Protein AF-A0A1I4SLC8-F1 (afdb_monomer_lite)

Sequence (78 aa):
MSTEPARSPEASTAQVETRPATSAELPTAPCSVVWSGGHSYVLEGSAGARWAGVDDRGRARFLTDAELRRRGWSRTRA

Foldseek 3Di:
DDDDDDDDPPPPPVPPPPDVPPCPPDPDDDWDWDDFPNWIFTWDDPVQTWTWTADPVRDIDTHDPVRCVVRVDDPDDD

Secondary structure (DSSP, 8-state):
---PPP--------------------SS----EEEETTEEEEEE-SSS-EEEEE-TTS-EEEE-HHHHHHTT--SS--

pLDDT: mean 76.46, std 16.87, range [44.28, 95.69]

Radius of gyration: 20.77 Å; chains: 1; bounding box: 74×37×35 Å

Structure (mmCIF, N/CA/C/O backbone):
data_AF-A0A1I4SLC8-F1
#
_entry.id   AF-A0A1I4SLC8-F1
#
loop_
_atom_site.group_PDB
_atom_site.id
_atom_site.type_symbol
_atom_site.label_atom_id
_atom_site.label_alt_id
_atom_site.label_comp_id
_atom_site.label_asym_id
_atom_site.label_entity_id
_atom_site.label_seq_id
_atom_site.pdbx_PDB_ins_code
_atom_site.Cartn_x
_atom_site.Cartn_y
_atom_site.Cartn_z
_atom_site.occupancy
_atom_site.B_iso_or_equiv
_atom_site.auth_seq_id
_atom_site.auth_comp_id
_atom_site.auth_asym_id
_atom_site.auth_atom_id
_atom_site.pdbx_PDB_model_num
ATOM 1 N N . MET A 1 1 ? -58.413 -3.069 -0.064 1.00 44.28 1 MET A N 1
ATOM 2 C CA . MET A 1 1 ? -57.359 -3.938 -0.626 1.00 44.28 1 MET A CA 1
ATOM 3 C C . MET A 1 1 ? -56.097 -3.111 -0.757 1.00 44.28 1 MET A C 1
ATOM 5 O O . MET A 1 1 ? -56.156 -2.028 -1.322 1.00 44.28 1 MET A O 1
ATOM 9 N N . SER A 1 2 ? -55.028 -3.591 -0.131 1.00 51.16 2 SER A N 1
ATOM 10 C CA . SER A 1 2 ? -53.693 -2.997 -0.048 1.00 51.16 2 SER A CA 1
ATOM 11 C C . SER A 1 2 ? -52.983 -2.924 -1.401 1.00 51.16 2 SER A C 1
ATOM 13 O O . SER A 1 2 ? -53.193 -3.802 -2.235 1.00 51.16 2 SER A O 1
ATOM 15 N N . THR A 1 3 ? -52.113 -1.924 -1.570 1.00 51.94 3 THR A N 1
ATOM 16 C CA . THR A 1 3 ? -50.695 -2.106 -1.946 1.00 51.94 3 THR A CA 1
ATOM 17 C C . THR A 1 3 ? -50.013 -0.740 -2.064 1.00 51.94 3 THR A C 1
ATOM 19 O O . THR A 1 3 ? -50.341 0.069 -2.926 1.00 51.94 3 THR A O 1
ATOM 22 N N . GLU A 1 4 ? -49.055 -0.510 -1.171 1.00 51.84 4 GLU A N 1
ATOM 23 C CA . GLU A 1 4 ? -47.974 0.466 -1.300 1.00 51.84 4 GLU A CA 1
ATOM 24 C C . GLU A 1 4 ? -46.840 -0.212 -2.093 1.00 51.84 4 GLU A C 1
ATOM 26 O O . GLU A 1 4 ? -46.457 -1.328 -1.730 1.00 51.84 4 GLU A O 1
ATOM 31 N N . PRO A 1 5 ? -46.280 0.387 -3.159 1.00 59.16 5 PRO A N 1
ATOM 32 C CA . PRO A 1 5 ? -44.975 -0.013 -3.646 1.00 59.16 5 PRO A CA 1
ATOM 33 C C . PRO A 1 5 ? -43.899 0.788 -2.911 1.00 59.16 5 PRO A C 1
ATOM 35 O O . PRO A 1 5 ? -43.836 2.016 -2.952 1.00 59.16 5 PRO A O 1
ATOM 38 N N . ALA A 1 6 ? -43.073 0.019 -2.215 1.00 47.97 6 ALA A N 1
ATOM 39 C CA . ALA A 1 6 ? -42.015 0.446 -1.334 1.00 47.97 6 ALA A CA 1
ATOM 40 C C . ALA A 1 6 ? -40.759 0.924 -2.082 1.00 47.97 6 ALA A C 1
ATOM 42 O O . ALA A 1 6 ? -40.326 0.326 -3.064 1.00 47.97 6 ALA A O 1
ATOM 43 N N . ARG A 1 7 ? -40.130 1.921 -1.452 1.00 52.72 7 ARG A N 1
ATOM 44 C CA . ARG A 1 7 ? -38.682 2.164 -1.342 1.00 52.72 7 ARG A CA 1
ATOM 45 C C . ARG A 1 7 ? -37.902 2.452 -2.625 1.00 52.72 7 ARG A C 1
ATOM 47 O O . ARG A 1 7 ? -37.329 1.575 -3.266 1.00 52.72 7 ARG A O 1
ATOM 54 N N . SER A 1 8 ? -37.731 3.753 -2.843 1.00 55.62 8 SER A N 1
ATOM 55 C CA . SER A 1 8 ? -36.534 4.359 -3.422 1.00 55.62 8 SER A CA 1
ATOM 56 C C . SER A 1 8 ? -35.249 3.727 -2.857 1.00 55.62 8 SER A C 1
ATOM 58 O O . SER A 1 8 ? -35.137 3.585 -1.635 1.00 55.62 8 SER A O 1
ATOM 60 N N . PRO A 1 9 ? -34.243 3.398 -3.686 1.00 55.34 9 PRO A N 1
ATOM 61 C CA . PRO A 1 9 ? -32.894 3.194 -3.196 1.00 55.34 9 PRO A CA 1
ATOM 62 C C . PRO A 1 9 ? -32.304 4.576 -2.916 1.00 55.34 9 PRO A C 1
ATOM 64 O O . PRO A 1 9 ? -31.742 5.220 -3.800 1.00 55.34 9 PRO A O 1
ATOM 67 N N . GLU A 1 10 ? -32.449 5.061 -1.686 1.00 48.38 10 GLU A N 1
ATOM 68 C CA . GLU A 1 10 ? -31.582 6.132 -1.212 1.00 48.38 10 GLU A CA 1
ATOM 69 C C . GLU A 1 10 ? -30.177 5.541 -1.141 1.00 48.38 10 GLU A C 1
ATOM 71 O O . GLU A 1 10 ? -29.805 4.843 -0.196 1.00 48.38 10 GLU A O 1
ATOM 76 N N . ALA A 1 11 ? -29.422 5.749 -2.221 1.00 51.03 11 ALA A N 1
ATOM 77 C CA . ALA A 1 11 ? -27.989 5.581 -2.238 1.00 51.03 11 ALA A CA 1
ATOM 78 C C . ALA A 1 11 ? -27.452 6.441 -1.097 1.00 51.03 11 ALA A C 1
ATOM 80 O O . ALA A 1 11 ? -27.338 7.662 -1.223 1.00 51.03 11 ALA A O 1
ATOM 81 N N . SER A 1 12 ? -27.193 5.787 0.037 1.00 54.88 12 SER A N 1
ATOM 82 C CA . SER A 1 12 ? -26.532 6.368 1.192 1.00 54.88 12 SER A CA 1
ATOM 83 C C . SER A 1 12 ? -25.109 6.685 0.757 1.00 54.88 12 SER A C 1
ATOM 85 O O . SER A 1 12 ? -24.162 5.925 0.945 1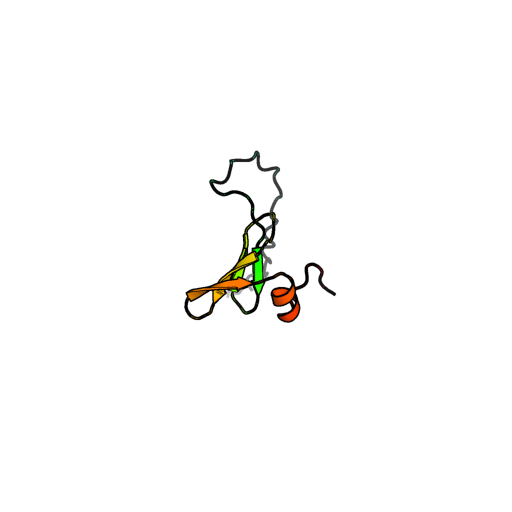.00 54.88 12 SER A O 1
ATOM 87 N N . THR A 1 13 ? -24.987 7.806 0.057 1.00 54.31 13 THR A N 1
ATOM 88 C CA . THR A 1 13 ? -23.726 8.470 -0.177 1.00 54.31 13 THR A CA 1
ATOM 89 C C . THR A 1 13 ? -23.375 8.999 1.193 1.00 54.31 13 THR A C 1
ATOM 91 O O . THR A 1 13 ? -23.852 10.058 1.594 1.00 54.31 13 THR A O 1
ATOM 94 N N . ALA A 1 14 ? -22.646 8.191 1.963 1.00 57.62 14 ALA A N 1
ATOM 95 C CA . ALA A 1 14 ? -22.047 8.628 3.203 1.00 57.62 14 ALA A CA 1
ATOM 96 C C . ALA A 1 14 ? -21.145 9.810 2.842 1.00 57.62 14 ALA A C 1
ATOM 98 O O . ALA A 1 14 ? -20.016 9.639 2.382 1.00 57.62 14 ALA A O 1
ATOM 99 N N . GLN A 1 15 ? -21.692 11.019 2.963 1.00 50.88 15 GLN A N 1
ATOM 100 C CA . GLN A 1 15 ? -20.921 12.242 2.972 1.00 50.88 15 GLN A CA 1
ATOM 101 C C . GLN A 1 15 ? -19.976 12.096 4.155 1.00 50.88 15 GLN A C 1
ATOM 103 O O . GLN A 1 15 ? -20.373 12.221 5.312 1.00 50.88 15 GLN A O 1
ATOM 108 N N . VAL A 1 16 ? -18.722 11.764 3.860 1.00 59.19 16 VAL A N 1
ATOM 109 C CA . VAL A 1 16 ? -17.646 11.914 4.826 1.00 59.19 16 VAL A CA 1
ATOM 110 C C . VAL A 1 16 ? -17.488 13.416 4.992 1.00 59.19 16 VAL A C 1
ATOM 112 O O . VAL A 1 16 ? -16.823 14.086 4.206 1.00 59.19 16 VAL A O 1
ATOM 115 N N . GLU A 1 17 ? -18.216 13.957 5.961 1.00 50.53 17 GLU A N 1
ATOM 116 C CA . GLU A 1 17 ? -18.060 15.322 6.423 1.00 50.53 17 GLU A CA 1
ATOM 117 C C . GLU A 1 17 ? -16.617 15.453 6.910 1.00 50.53 17 GLU A C 1
ATOM 119 O O . GLU A 1 17 ? -16.258 14.939 7.972 1.00 50.53 17 GLU A O 1
ATOM 124 N N . THR A 1 18 ? -15.761 16.082 6.100 1.00 60.09 18 THR A N 1
ATOM 125 C CA . THR A 1 18 ? -14.393 16.439 6.482 1.00 60.09 18 THR A CA 1
ATOM 126 C C . THR A 1 18 ? -14.475 17.523 7.549 1.00 60.09 18 THR A C 1
ATOM 128 O O . THR A 1 18 ? -14.275 18.708 7.292 1.00 60.09 18 THR A O 1
ATOM 131 N N . ARG A 1 19 ? -14.814 17.120 8.773 1.00 56.91 19 ARG A N 1
ATOM 132 C CA . ARG A 1 19 ? -14.606 17.949 9.951 1.00 56.91 19 ARG A CA 1
ATOM 133 C C . ARG A 1 19 ? -13.097 18.107 10.108 1.00 56.91 19 ARG A C 1
ATOM 135 O O . ARG A 1 19 ? -12.392 17.100 9.994 1.00 56.91 19 ARG A O 1
ATOM 142 N N . PRO A 1 20 ? -12.573 19.315 10.371 1.00 56.84 20 PRO A N 1
ATOM 143 C CA . PRO A 1 20 ? -11.202 19.442 10.824 1.00 56.84 20 PRO A CA 1
ATOM 144 C C . PRO A 1 20 ? -11.129 18.709 12.163 1.00 56.84 20 PRO A C 1
ATOM 146 O O . PRO A 1 20 ? -11.562 19.219 13.195 1.00 56.84 20 PRO A O 1
ATOM 149 N N . ALA A 1 21 ? -10.676 17.459 12.122 1.00 60.69 21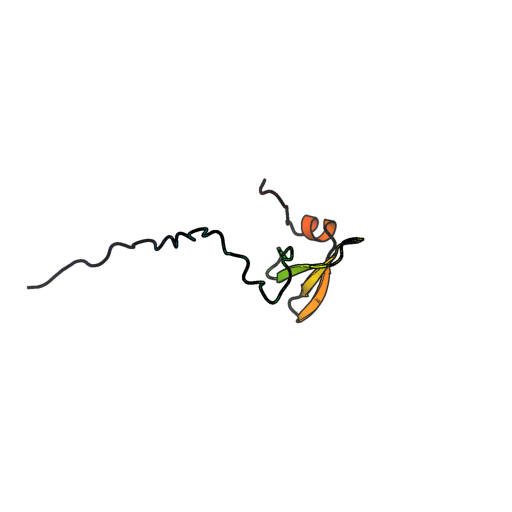 ALA A N 1
ATOM 150 C CA . ALA A 1 21 ? -10.394 16.697 13.314 1.00 60.69 21 ALA A CA 1
ATOM 151 C C . ALA A 1 21 ? -9.278 17.459 14.025 1.00 60.69 21 ALA A C 1
ATOM 153 O O . ALA A 1 21 ? -8.141 17.485 13.559 1.00 60.69 21 ALA A O 1
ATOM 154 N N . THR A 1 22 ? -9.607 18.119 15.135 1.00 59.06 22 THR A N 1
ATOM 155 C CA . THR A 1 22 ? -8.620 18.385 16.179 1.00 59.06 22 THR A CA 1
ATOM 156 C C . THR A 1 22 ? -7.917 17.062 16.406 1.00 59.06 22 THR A C 1
ATOM 158 O O . THR A 1 22 ? -8.601 16.100 16.757 1.00 59.06 22 THR A O 1
ATOM 161 N N . SER A 1 23 ? -6.626 17.000 16.078 1.00 62.75 23 SER A N 1
ATOM 162 C CA . SER A 1 23 ? -5.800 15.798 16.035 1.00 62.75 23 SER A CA 1
ATOM 163 C C . SER A 1 23 ? -5.842 15.074 17.379 1.00 62.75 23 SER A C 1
ATOM 165 O O . SER A 1 23 ? -4.948 15.225 18.202 1.00 62.75 23 SER A O 1
ATOM 167 N N . ALA A 1 24 ? -6.900 14.307 17.633 1.00 61.97 24 ALA A N 1
ATOM 168 C CA . ALA A 1 24 ? -6.870 13.234 18.596 1.00 61.97 24 ALA A CA 1
ATOM 169 C C . ALA A 1 24 ? -5.804 12.309 18.031 1.00 61.97 24 ALA A C 1
ATOM 171 O O . ALA A 1 24 ? -6.015 11.689 16.987 1.00 61.97 24 ALA A O 1
ATOM 172 N N . GLU A 1 25 ? -4.614 12.395 18.619 1.00 65.31 25 GLU A N 1
ATOM 173 C CA . GLU A 1 25 ? -3.422 11.714 18.153 1.00 65.31 25 GLU A CA 1
ATOM 174 C C . GLU A 1 25 ? -3.783 10.235 18.092 1.00 65.31 25 GLU A C 1
ATOM 176 O O . GLU A 1 25 ? -3.993 9.579 19.115 1.00 65.31 25 GLU A O 1
ATOM 181 N N . LEU A 1 26 ? -4.001 9.736 16.873 1.00 69.12 26 LEU A N 1
ATOM 182 C CA . LEU A 1 26 ? -4.217 8.317 16.687 1.00 69.12 26 LEU A CA 1
ATOM 183 C C . LEU A 1 26 ? -2.986 7.638 17.287 1.00 69.12 26 LEU A C 1
ATOM 185 O O . LEU A 1 26 ? -1.873 8.132 17.088 1.00 69.12 26 LEU A O 1
ATOM 189 N N . PRO A 1 27 ? -3.140 6.501 17.982 1.00 77.31 27 PRO A N 1
ATOM 190 C CA . PRO A 1 27 ? -2.016 5.813 18.622 1.00 77.31 27 PRO A CA 1
ATOM 191 C C . PRO A 1 27 ? -0.978 5.281 17.609 1.00 77.31 27 PRO A C 1
ATOM 193 O O . PRO A 1 27 ? -0.068 4.542 17.970 1.00 77.31 27 PRO A O 1
ATOM 196 N N . THR A 1 28 ? -1.127 5.625 16.329 1.00 79.19 28 THR A N 1
ATOM 197 C CA . THR A 1 28 ? -0.322 5.213 15.190 1.00 79.19 28 THR A CA 1
ATOM 198 C C . THR A 1 28 ? 0.056 6.433 14.358 1.00 79.19 28 THR A C 1
ATOM 200 O O . THR A 1 28 ? -0.801 7.257 14.030 1.00 79.19 28 THR A O 1
ATOM 203 N N . ALA A 1 29 ? 1.316 6.506 13.934 1.00 81.56 29 ALA A N 1
ATOM 204 C CA . ALA A 1 29 ? 1.758 7.511 12.976 1.00 81.56 29 ALA A CA 1
ATOM 205 C C . ALA A 1 29 ? 1.092 7.298 11.596 1.00 81.56 29 ALA A C 1
ATOM 207 O O . ALA A 1 29 ? 0.905 6.150 11.178 1.00 81.56 29 ALA A O 1
ATOM 208 N N . PRO A 1 30 ? 0.767 8.371 10.850 1.00 82.94 30 PRO A N 1
ATOM 209 C CA . PRO A 1 30 ? 0.334 8.254 9.462 1.00 82.94 30 PRO A CA 1
ATOM 210 C C . PRO A 1 30 ? 1.383 7.529 8.612 1.00 82.94 30 PRO A C 1
ATOM 212 O O . PRO A 1 30 ? 2.575 7.824 8.697 1.00 82.94 30 PRO A O 1
ATOM 215 N N . CYS A 1 31 ? 0.944 6.612 7.752 1.00 86.12 31 CYS A N 1
ATOM 216 C CA . CYS A 1 31 ? 1.818 5.878 6.840 1.00 86.12 31 CYS A CA 1
ATOM 217 C C . CYS A 1 31 ? 1.205 5.784 5.437 1.00 86.12 31 CYS A C 1
ATOM 219 O O . CYS A 1 31 ? -0.006 5.901 5.251 1.00 86.12 31 CYS A O 1
ATOM 221 N N . SER A 1 32 ? 2.059 5.606 4.426 1.00 89.56 32 SER A N 1
ATOM 222 C CA . SER A 1 32 ? 1.603 5.360 3.054 1.00 89.56 32 SER A CA 1
ATOM 223 C C . SER A 1 32 ? 1.308 3.877 2.871 1.00 89.56 32 SER A C 1
ATOM 225 O O . SER A 1 32 ? 2.134 3.043 3.236 1.00 89.56 32 SER A O 1
ATOM 227 N N . VAL A 1 33 ? 0.162 3.552 2.273 1.00 91.75 33 VAL A N 1
ATOM 228 C CA . VAL A 1 33 ? -0.270 2.171 2.013 1.00 91.75 33 VAL A CA 1
ATOM 229 C C . VAL A 1 33 ? -0.706 2.030 0.558 1.00 91.75 33 VAL A C 1
ATOM 231 O O . VAL A 1 33 ? -1.331 2.933 0.001 1.00 91.75 33 VAL A O 1
ATOM 234 N N . VAL A 1 34 ? -0.391 0.894 -0.059 1.00 92.69 34 VAL A N 1
ATOM 235 C CA . VAL A 1 34 ? -0.831 0.525 -1.411 1.00 92.69 34 VAL A CA 1
ATOM 236 C C . VAL A 1 34 ? -1.436 -0.871 -1.423 1.00 92.69 34 VAL A C 1
ATOM 238 O O . VAL A 1 34 ? -1.112 -1.706 -0.583 1.00 92.69 34 VAL A O 1
ATOM 241 N N . TRP A 1 35 ? -2.287 -1.133 -2.412 1.00 90.75 35 TRP A N 1
ATOM 242 C CA . TRP A 1 35 ? -2.881 -2.444 -2.654 1.00 90.75 35 TRP A CA 1
ATOM 243 C C . TRP A 1 35 ? -2.362 -3.007 -3.972 1.00 90.75 35 TRP A C 1
ATOM 245 O O . TRP A 1 35 ? -2.395 -2.330 -5.000 1.00 90.75 35 TRP A O 1
ATOM 255 N N . SER A 1 36 ? -1.872 -4.243 -3.951 1.00 89.88 36 SER A N 1
ATOM 256 C CA . SER A 1 36 ? -1.371 -4.922 -5.145 1.00 89.88 36 SER A CA 1
ATOM 257 C C . SER A 1 36 ? -1.619 -6.421 -5.047 1.00 89.88 36 SER A C 1
ATOM 259 O O . SER A 1 36 ? -1.259 -7.047 -4.053 1.00 89.88 36 SER A O 1
ATOM 261 N N . GLY A 1 37 ? -2.239 -7.002 -6.077 1.00 86.69 3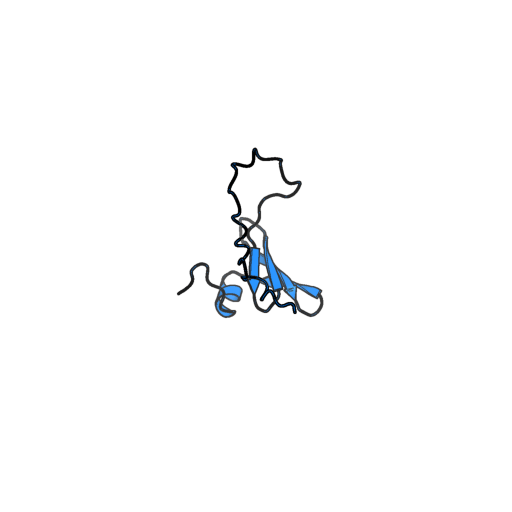7 GLY A N 1
ATOM 262 C CA . GLY A 1 37 ? -2.491 -8.446 -6.137 1.00 86.69 37 GLY A CA 1
ATOM 263 C C . GLY A 1 37 ? -3.315 -8.994 -4.966 1.00 86.69 37 GLY A C 1
ATOM 264 O O . GLY A 1 37 ? -3.089 -10.126 -4.571 1.00 86.69 37 GLY A O 1
ATOM 265 N N . GLY A 1 38 ? -4.214 -8.191 -4.385 1.00 90.69 38 GLY A N 1
ATOM 266 C CA . GLY A 1 38 ? -5.029 -8.584 -3.227 1.00 90.69 38 GLY A CA 1
ATOM 267 C C . GLY A 1 38 ? -4.393 -8.322 -1.857 1.00 90.69 38 GLY A C 1
ATOM 268 O O . GLY A 1 38 ? -5.054 -8.532 -0.847 1.00 90.69 38 GLY A O 1
ATOM 269 N N . HIS A 1 39 ? -3.161 -7.805 -1.811 1.00 92.75 39 HIS A N 1
ATOM 270 C CA . HIS A 1 39 ? -2.416 -7.583 -0.567 1.00 92.75 39 HIS A CA 1
ATOM 271 C C . HIS A 1 39 ? -2.148 -6.105 -0.308 1.00 92.75 39 HIS A C 1
ATOM 273 O O . HIS A 1 39 ? -1.887 -5.338 -1.241 1.00 92.75 39 HIS A O 1
ATOM 279 N N . SER A 1 40 ? -2.172 -5.722 0.967 1.00 94.06 40 SER A N 1
ATOM 280 C CA . SER A 1 40 ? -1.760 -4.398 1.431 1.00 94.06 40 SER A CA 1
ATOM 281 C C . SER A 1 40 ? -0.255 -4.352 1.685 1.00 94.06 40 SER A C 1
ATOM 283 O O . SER A 1 40 ? 0.292 -5.242 2.340 1.00 94.06 40 SER A O 1
ATOM 285 N N . TYR A 1 41 ? 0.390 -3.277 1.241 1.00 94.00 41 TYR A N 1
ATOM 286 C CA . TYR A 1 41 ? 1.789 -2.993 1.534 1.00 94.00 41 TYR A CA 1
ATOM 287 C C . TYR A 1 41 ? 1.939 -1.592 2.127 1.00 94.00 41 TYR A C 1
ATOM 289 O O . TYR A 1 41 ? 1.413 -0.628 1.573 1.00 94.00 41 TYR A O 1
ATOM 297 N N . VAL A 1 42 ? 2.677 -1.478 3.226 1.00 93.62 42 VAL A N 1
ATOM 298 C CA . VAL A 1 42 ? 2.978 -0.230 3.937 1.00 93.62 42 VAL A CA 1
ATOM 299 C C . VAL A 1 42 ? 4.385 0.228 3.576 1.00 93.62 42 VAL A C 1
ATOM 301 O O . VAL A 1 42 ? 5.301 -0.586 3.486 1.00 93.62 42 VAL A O 1
ATOM 304 N N . LEU A 1 43 ? 4.574 1.524 3.347 1.00 92.31 43 LEU A N 1
ATOM 305 C CA . LEU A 1 43 ? 5.897 2.083 3.092 1.00 92.31 43 LEU A CA 1
ATOM 306 C C . LEU A 1 43 ? 6.695 2.186 4.395 1.00 92.31 43 LEU A C 1
ATOM 308 O O . LEU A 1 43 ? 6.312 2.928 5.298 1.00 92.31 43 LEU A O 1
ATOM 312 N N . GLU A 1 44 ? 7.831 1.499 4.457 1.00 89.50 44 GLU A N 1
ATOM 313 C CA . GLU A 1 44 ? 8.769 1.542 5.575 1.00 89.50 44 GLU A CA 1
ATOM 314 C C . GLU A 1 44 ? 10.101 2.184 5.171 1.00 89.50 44 GLU A C 1
ATOM 316 O O . GLU A 1 44 ? 10.672 1.853 4.130 1.00 89.50 44 GLU A O 1
ATOM 321 N N . GLY A 1 45 ? 10.622 3.062 6.036 1.00 77.25 45 GLY A N 1
ATOM 322 C CA . GLY A 1 45 ? 11.931 3.710 5.898 1.00 77.25 45 GLY A CA 1
ATOM 323 C C . GLY A 1 45 ? 11.940 4.959 5.005 1.00 77.25 45 GLY A C 1
ATOM 324 O O . GLY A 1 45 ? 11.280 5.019 3.974 1.00 77.25 45 GLY A O 1
ATOM 325 N N . SER A 1 46 ? 12.719 5.972 5.394 1.00 67.44 46 SER A N 1
ATOM 326 C CA . SER A 1 46 ? 12.915 7.218 4.630 1.00 67.44 46 SER A CA 1
ATOM 327 C C . SER A 1 46 ? 14.128 7.167 3.689 1.00 67.44 46 SER A C 1
ATOM 329 O O . SER A 1 46 ? 14.126 7.819 2.647 1.00 67.44 46 SER A O 1
ATOM 331 N N . ALA A 1 47 ? 15.140 6.354 4.006 1.00 61.84 47 ALA A N 1
ATOM 332 C CA . ALA A 1 47 ? 16.339 6.143 3.195 1.00 61.84 47 ALA A CA 1
ATOM 333 C C . ALA A 1 47 ? 16.381 4.688 2.696 1.00 61.84 47 ALA A C 1
ATOM 335 O O . ALA A 1 47 ? 16.805 3.786 3.412 1.00 61.84 47 ALA A O 1
ATOM 336 N N . GLY A 1 48 ? 15.899 4.453 1.472 1.00 68.12 48 GLY A N 1
ATOM 337 C CA . GLY A 1 48 ? 15.735 3.102 0.917 1.00 68.12 48 GLY A CA 1
ATOM 338 C C . GLY A 1 48 ? 14.356 2.505 1.188 1.00 68.12 48 GLY A C 1
ATOM 339 O O . GLY A 1 48 ? 14.253 1.330 1.533 1.00 68.12 48 GLY A O 1
ATOM 340 N N . ALA A 1 49 ? 13.318 3.333 1.040 1.00 76.94 49 ALA A N 1
ATOM 341 C CA . ALA A 1 49 ? 11.941 2.989 1.348 1.00 76.94 49 ALA A CA 1
ATOM 342 C C . ALA A 1 49 ? 11.494 1.694 0.645 1.00 76.94 49 ALA A C 1
ATOM 344 O O . ALA A 1 49 ? 11.640 1.548 -0.575 1.00 76.94 49 ALA A O 1
ATOM 345 N N . ARG A 1 50 ? 10.963 0.745 1.420 1.00 90.50 50 ARG A N 1
ATOM 346 C CA . ARG A 1 50 ? 10.434 -0.535 0.927 1.00 90.50 50 ARG A CA 1
ATOM 347 C C . ARG A 1 50 ? 8.982 -0.685 1.336 1.00 90.50 50 ARG A C 1
ATOM 349 O O . ARG A 1 50 ? 8.576 -0.271 2.410 1.00 90.50 50 ARG A O 1
ATOM 356 N N . TRP A 1 51 ? 8.214 -1.319 0.473 1.00 93.88 51 TRP A N 1
ATOM 357 C CA . TRP A 1 51 ? 6.818 -1.637 0.696 1.00 93.88 51 TRP A CA 1
ATOM 358 C C . TRP A 1 51 ? 6.721 -2.994 1.388 1.00 93.88 51 TRP A C 1
ATOM 360 O O . TRP A 1 51 ? 6.923 -4.030 0.754 1.00 93.88 51 TRP A O 1
ATOM 370 N N . ALA A 1 52 ? 6.474 -2.977 2.693 1.00 95.00 52 ALA A N 1
ATOM 371 C CA . ALA A 1 52 ? 6.350 -4.149 3.544 1.00 95.00 52 ALA A CA 1
ATOM 372 C C . ALA A 1 52 ? 4.900 -4.642 3.571 1.00 95.00 52 ALA A C 1
ATOM 374 O O . ALA A 1 52 ? 3.971 -3.874 3.801 1.00 95.00 52 ALA A O 1
ATOM 375 N N . GLY A 1 53 ? 4.692 -5.931 3.341 1.00 94.81 53 GLY A N 1
ATOM 376 C CA . GLY A 1 53 ? 3.381 -6.563 3.409 1.00 94.81 53 GLY A CA 1
ATOM 377 C C . GLY A 1 53 ? 3.517 -8.070 3.550 1.00 94.81 53 GLY A C 1
ATOM 378 O O . GLY A 1 53 ? 4.587 -8.584 3.882 1.00 94.81 53 GLY A O 1
ATOM 379 N N . VAL A 1 54 ? 2.437 -8.785 3.267 1.00 95.69 54 VAL A N 1
ATOM 380 C CA . VAL A 1 54 ? 2.401 -10.251 3.292 1.00 95.69 54 VAL A CA 1
ATOM 381 C C . VAL A 1 54 ? 2.032 -10.800 1.915 1.00 95.69 54 VAL A C 1
ATOM 383 O O . VAL A 1 54 ? 1.442 -10.096 1.097 1.00 95.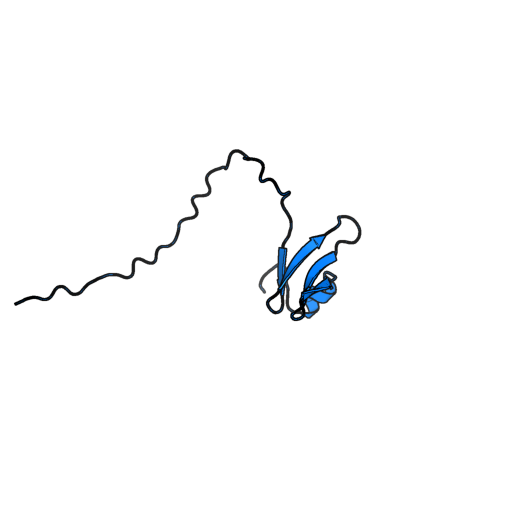69 54 VAL A O 1
ATOM 386 N N . ASP A 1 55 ? 2.467 -12.023 1.617 1.00 91.69 55 ASP A N 1
ATOM 387 C CA . ASP A 1 55 ? 1.993 -12.788 0.459 1.00 91.69 55 ASP A CA 1
ATOM 388 C C . ASP A 1 55 ? 0.790 -13.679 0.828 1.00 91.69 55 ASP A C 1
ATOM 390 O O . ASP A 1 55 ? 0.403 -13.771 1.993 1.00 91.69 55 ASP A O 1
ATOM 394 N N . ASP A 1 56 ? 0.221 -14.390 -0.150 1.00 92.62 56 ASP A N 1
ATOM 395 C CA . ASP A 1 56 ? -0.914 -15.309 0.057 1.00 92.62 56 ASP A CA 1
ATOM 396 C C . ASP A 1 56 ? -0.630 -16.451 1.046 1.00 92.62 56 ASP A C 1
ATOM 398 O O . ASP A 1 56 ? -1.546 -17.125 1.509 1.00 92.62 56 ASP A O 1
ATOM 402 N N . ARG A 1 57 ? 0.644 -16.699 1.373 1.00 94.19 57 ARG A N 1
ATOM 403 C CA . ARG A 1 57 ? 1.066 -17.711 2.350 1.00 94.19 57 ARG A CA 1
ATOM 404 C C . ARG A 1 57 ? 1.304 -17.111 3.735 1.00 94.19 57 ARG A C 1
ATOM 406 O O . ARG A 1 57 ? 1.800 -17.812 4.614 1.00 94.19 57 ARG A O 1
ATOM 413 N N . GLY A 1 58 ? 1.010 -15.826 3.921 1.00 92.75 58 GLY A N 1
ATOM 414 C CA . GLY A 1 58 ? 1.259 -15.094 5.159 1.00 92.75 58 GLY A CA 1
ATOM 415 C C . GLY A 1 58 ? 2.737 -14.791 5.407 1.00 92.75 58 GLY A C 1
ATOM 416 O O . GLY A 1 58 ? 3.108 -14.438 6.525 1.00 92.75 58 GLY A O 1
ATOM 417 N N . ARG A 1 59 ? 3.613 -14.936 4.403 1.00 94.44 59 ARG A N 1
ATOM 418 C CA . ARG A 1 59 ? 5.042 -14.644 4.573 1.00 94.44 59 ARG A CA 1
ATOM 419 C C . ARG A 1 59 ? 5.301 -13.167 4.348 1.00 94.44 59 ARG A C 1
ATOM 421 O O . ARG A 1 59 ? 4.782 -12.584 3.396 1.00 94.44 59 ARG A O 1
ATOM 428 N N . ALA A 1 60 ? 6.170 -12.593 5.177 1.00 94.00 60 ALA A N 1
ATOM 429 C CA . ALA A 1 60 ? 6.630 -11.224 5.000 1.00 94.00 60 ALA A CA 1
ATOM 430 C C . ALA A 1 60 ? 7.253 -11.039 3.607 1.00 94.00 60 ALA A C 1
ATOM 432 O O . ALA A 1 60 ? 8.108 -11.817 3.168 1.00 94.00 60 ALA A O 1
ATOM 433 N N . ARG A 1 61 ? 6.818 -9.990 2.912 1.00 93.94 61 ARG A N 1
ATOM 434 C CA . ARG A 1 61 ? 7.271 -9.625 1.576 1.00 93.94 61 ARG A CA 1
ATOM 435 C C . ARG A 1 61 ? 7.598 -8.141 1.547 1.00 93.94 61 ARG A C 1
ATOM 437 O O . ARG A 1 61 ? 6.774 -7.311 1.907 1.00 93.94 61 ARG A O 1
ATOM 444 N N . PHE A 1 62 ? 8.782 -7.827 1.036 1.00 94.06 62 PHE A N 1
ATOM 445 C CA . PHE A 1 62 ? 9.216 -6.459 0.794 1.00 94.06 62 PHE A CA 1
ATOM 446 C C . PHE A 1 62 ? 9.302 -6.223 -0.706 1.00 94.06 62 PHE A C 1
ATOM 448 O O . PHE A 1 62 ? 9.879 -7.043 -1.425 1.00 94.06 62 PHE A O 1
ATOM 455 N N . LEU A 1 63 ? 8.716 -5.125 -1.166 1.00 93.12 63 LEU A N 1
ATOM 456 C CA . LEU A 1 63 ? 8.745 -4.703 -2.558 1.00 93.12 63 LEU A CA 1
ATOM 457 C C . LEU A 1 63 ? 9.404 -3.331 -2.682 1.00 93.12 63 LEU A C 1
ATOM 459 O O . LEU A 1 63 ? 9.256 -2.449 -1.842 1.00 93.12 63 LEU A O 1
ATOM 463 N N . THR A 1 64 ? 10.126 -3.144 -3.768 1.00 92.44 64 THR A N 1
ATOM 464 C CA . THR A 1 64 ? 10.597 -1.842 -4.233 1.00 92.44 64 THR A CA 1
ATOM 465 C C . THR A 1 64 ? 9.500 -1.130 -5.028 1.00 92.44 64 THR A C 1
ATOM 467 O O . THR A 1 64 ? 8.567 -1.761 -5.531 1.00 92.44 64 THR A O 1
ATOM 470 N N . ASP A 1 65 ? 9.635 0.185 -5.220 1.00 89.94 65 ASP A N 1
ATOM 471 C CA . ASP A 1 65 ? 8.724 0.957 -6.081 1.00 89.94 65 ASP A CA 1
ATOM 472 C C . ASP A 1 65 ? 8.669 0.382 -7.512 1.00 89.94 65 ASP A C 1
ATOM 474 O O . ASP A 1 65 ? 7.606 0.258 -8.117 1.00 89.94 65 ASP A O 1
ATOM 478 N N . ALA A 1 66 ? 9.817 -0.071 -8.032 1.00 91.12 66 ALA A N 1
ATOM 479 C CA . ALA A 1 66 ? 9.910 -0.706 -9.345 1.00 91.12 66 ALA A CA 1
ATOM 480 C C . ALA A 1 66 ? 9.120 -2.025 -9.426 1.00 91.12 66 ALA A C 1
ATOM 482 O O . ALA A 1 66 ? 8.503 -2.315 -10.451 1.00 91.12 66 ALA A O 1
ATOM 483 N N . GLU A 1 67 ? 9.113 -2.832 -8.362 1.00 92.69 67 GLU A N 1
ATOM 484 C CA . GLU A 1 67 ? 8.313 -4.060 -8.314 1.00 92.69 67 GLU A CA 1
ATOM 485 C C . GLU A 1 67 ? 6.814 -3.774 -8.284 1.00 92.69 67 GLU A C 1
ATOM 487 O O . GLU A 1 67 ? 6.063 -4.463 -8.972 1.00 92.69 67 GLU A O 1
ATOM 492 N N . LEU A 1 68 ? 6.381 -2.745 -7.552 1.00 91.12 68 LEU A N 1
ATOM 493 C CA . LEU A 1 68 ? 4.986 -2.301 -7.561 1.00 91.12 68 LEU A CA 1
ATOM 494 C C . LEU A 1 68 ? 4.544 -1.833 -8.947 1.00 91.12 68 LEU A C 1
ATOM 496 O O . LEU A 1 68 ? 3.494 -2.257 -9.428 1.00 91.12 68 LEU A O 1
ATOM 500 N N . ARG A 1 69 ? 5.376 -1.042 -9.631 1.00 89.88 69 ARG A N 1
ATOM 501 C CA . ARG A 1 69 ? 5.105 -0.599 -11.007 1.00 89.88 69 ARG A CA 1
ATOM 502 C C . ARG A 1 69 ? 4.975 -1.766 -11.976 1.00 89.88 69 ARG A C 1
ATOM 504 O O . ARG A 1 69 ? 4.044 -1.798 -12.774 1.00 89.88 69 ARG A O 1
ATOM 511 N N . ARG A 1 70 ? 5.853 -2.770 -11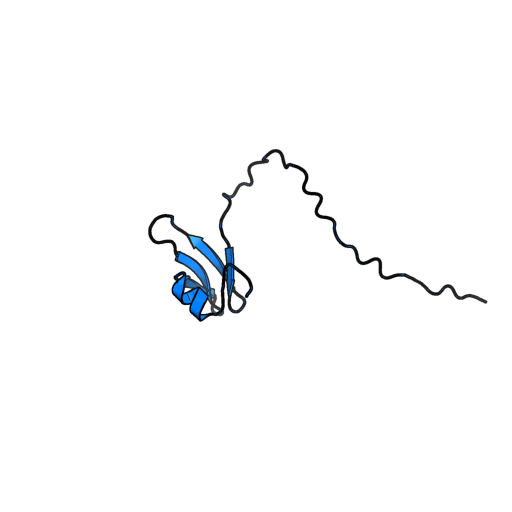.871 1.00 91.56 70 ARG A N 1
ATOM 512 C CA . ARG A 1 70 ? 5.748 -4.006 -12.670 1.00 91.56 70 ARG A CA 1
ATOM 513 C C . ARG A 1 70 ? 4.465 -4.792 -12.392 1.00 91.56 70 ARG A C 1
ATOM 515 O O . ARG A 1 70 ? 4.007 -5.517 -13.266 1.00 91.56 70 ARG A O 1
ATOM 522 N N . ARG A 1 71 ? 3.878 -4.641 -1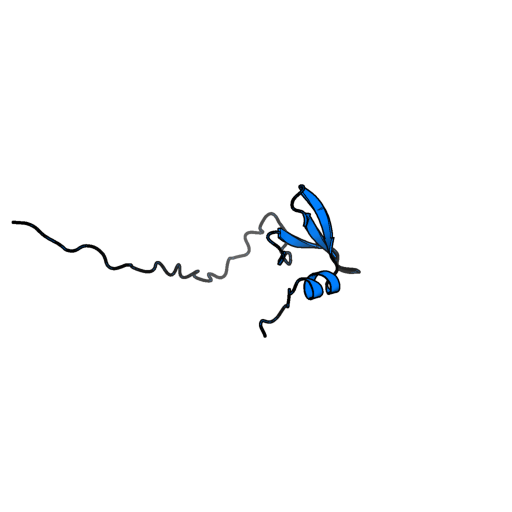1.203 1.00 90.44 71 ARG A N 1
ATOM 523 C CA . ARG A 1 71 ? 2.576 -5.218 -10.827 1.00 90.44 71 ARG A CA 1
ATOM 524 C C . ARG A 1 71 ? 1.384 -4.339 -11.224 1.00 90.44 71 ARG A C 1
ATOM 526 O O . ARG A 1 71 ? 0.265 -4.625 -10.812 1.00 90.44 71 ARG A O 1
ATOM 533 N N . GLY A 1 72 ? 1.614 -3.280 -11.999 1.00 88.00 72 GLY A N 1
ATOM 534 C CA . GLY A 1 72 ? 0.566 -2.386 -12.487 1.00 88.00 72 GLY A CA 1
ATOM 535 C C . GLY A 1 72 ? 0.134 -1.317 -11.486 1.00 88.00 72 GLY A C 1
ATOM 536 O O . GLY A 1 72 ? -0.868 -0.649 -11.718 1.00 88.00 72 GLY A O 1
ATOM 537 N N . TRP A 1 73 ? 0.864 -1.132 -10.382 1.00 86.62 73 TRP A N 1
ATOM 538 C CA . TRP A 1 73 ? 0.597 -0.015 -9.485 1.00 86.62 73 TRP A CA 1
ATOM 539 C C . TRP A 1 73 ? 1.214 1.277 -10.033 1.00 86.62 73 TRP A C 1
ATOM 541 O O . TRP A 1 73 ? 2.411 1.340 -10.323 1.00 86.62 73 TRP A O 1
ATOM 551 N N . SER A 1 74 ? 0.407 2.328 -10.129 1.00 81.19 74 SER A N 1
ATOM 552 C CA . SER A 1 74 ? 0.846 3.683 -10.454 1.00 81.19 74 SER A CA 1
ATOM 553 C C . SER A 1 74 ? 0.217 4.685 -9.488 1.00 81.19 74 SER A C 1
ATOM 555 O O . SER A 1 74 ? -0.923 4.527 -9.053 1.00 81.19 74 SER A O 1
ATOM 557 N N . ARG A 1 75 ? 0.966 5.741 -9.142 1.00 77.00 75 ARG A N 1
ATOM 558 C CA . ARG A 1 75 ? 0.488 6.805 -8.239 1.00 77.00 75 ARG A CA 1
ATOM 559 C C . ARG A 1 75 ? -0.674 7.600 -8.842 1.00 77.00 75 ARG A C 1
ATOM 561 O O . ARG A 1 75 ? -1.552 8.061 -8.123 1.00 77.00 75 ARG A O 1
ATOM 568 N N . THR A 1 76 ? -0.658 7.764 -10.156 1.00 75.69 76 THR A N 1
ATOM 569 C CA . THR A 1 76 ? -1.711 8.392 -10.952 1.00 75.69 76 THR A CA 1
ATOM 570 C C . THR A 1 76 ? -2.410 7.318 -11.771 1.00 75.69 76 THR A C 1
ATOM 572 O O . THR A 1 76 ? -1.757 6.406 -12.284 1.00 75.69 76 THR A O 1
ATOM 575 N N . ARG A 1 77 ? -3.735 7.419 -11.909 1.00 63.38 77 ARG A N 1
ATOM 576 C CA . ARG A 1 77 ? -4.444 6.692 -12.967 1.00 63.38 77 ARG A CA 1
ATOM 577 C C . ARG A 1 77 ? -4.028 7.306 -14.306 1.00 63.38 77 ARG A C 1
ATOM 579 O O . ARG A 1 77 ? -3.934 8.530 -14.389 1.00 63.38 77 ARG A O 1
ATOM 586 N N . ALA A 1 78 ? -3.709 6.459 -15.280 1.00 55.78 78 ALA A N 1
ATOM 587 C CA . ALA A 1 78 ? -3.598 6.878 -16.674 1.00 55.78 78 ALA A CA 1
ATOM 588 C C . ALA A 1 78 ? -4.996 7.131 -17.250 1.00 55.78 78 ALA A C 1
ATOM 590 O O . ALA A 1 78 ? -5.938 6.441 -16.788 1.00 55.78 78 ALA A O 1
#

Organism: NCBI:txid455193